Protein AF-A0A1A8P4L2-F1 (afdb_monomer_lite)

Structure (mmCIF, N/CA/C/O backbone):
data_AF-A0A1A8P4L2-F1
#
_entry.id   AF-A0A1A8P4L2-F1
#
loop_
_atom_site.group_PDB
_atom_site.id
_atom_site.type_symbol
_atom_site.label_atom_id
_atom_site.label_alt_id
_atom_site.label_comp_id
_atom_site.label_asym_id
_atom_site.label_entity_id
_atom_site.label_seq_id
_atom_site.pdbx_PDB_ins_code
_atom_site.Cartn_x
_atom_site.Cartn_y
_atom_site.Cartn_z
_atom_site.occupancy
_atom_site.B_iso_or_equiv
_atom_site.auth_seq_id
_atom_site.auth_comp_id
_atom_site.auth_asym_id
_atom_site.auth_atom_id
_atom_site.pdbx_PDB_model_num
ATOM 1 N N . ASP A 1 1 ? 1.528 -3.914 -20.362 1.00 55.81 1 ASP A N 1
ATOM 2 C CA . ASP A 1 1 ? 1.118 -4.392 -19.028 1.00 55.81 1 ASP A CA 1
ATOM 3 C C . ASP A 1 1 ? 2.350 -4.384 -18.133 1.00 55.81 1 ASP A C 1
ATOM 5 O O . ASP A 1 1 ? 3.383 -4.867 -18.577 1.00 55.81 1 ASP A O 1
ATOM 9 N N . ASN A 1 2 ? 2.311 -3.750 -16.958 1.00 62.38 2 ASN A N 1
ATOM 10 C CA . ASN A 1 2 ? 3.488 -3.683 -16.078 1.00 62.38 2 ASN A CA 1
ATOM 11 C C . ASN A 1 2 ? 3.572 -4.970 -15.251 1.00 62.38 2 ASN A C 1
ATOM 13 O O . ASN A 1 2 ? 2.724 -5.202 -14.390 1.00 62.38 2 ASN A O 1
ATOM 17 N N . THR A 1 3 ? 4.589 -5.790 -15.508 1.00 80.69 3 THR A N 1
ATOM 18 C CA . THR A 1 3 ? 4.807 -7.107 -14.883 1.00 80.69 3 THR A CA 1
ATOM 19 C C . THR A 1 3 ? 5.087 -7.023 -13.382 1.00 80.69 3 THR A C 1
ATOM 21 O O . THR A 1 3 ? 4.811 -7.968 -12.649 1.00 80.69 3 THR A O 1
ATOM 24 N N . TYR A 1 4 ? 5.586 -5.880 -12.902 1.00 86.81 4 TYR A N 1
ATOM 25 C CA . TYR A 1 4 ? 5.964 -5.676 -11.505 1.00 86.81 4 TYR A CA 1
ATOM 26 C C . TYR A 1 4 ? 4.959 -4.770 -10.788 1.00 86.81 4 TYR A C 1
ATOM 28 O O . TYR A 1 4 ? 4.936 -3.552 -10.989 1.00 86.81 4 TYR A O 1
ATOM 36 N N . LYS A 1 5 ? 4.122 -5.370 -9.934 1.00 92.62 5 LYS A N 1
ATOM 37 C CA . LYS A 1 5 ? 3.118 -4.676 -9.114 1.00 92.62 5 LYS A CA 1
ATOM 38 C C . LYS A 1 5 ? 3.285 -5.053 -7.642 1.00 92.62 5 LYS A C 1
ATOM 40 O O . LYS A 1 5 ? 3.537 -6.209 -7.324 1.00 92.62 5 LYS A O 1
ATOM 45 N N . ALA A 1 6 ? 3.093 -4.085 -6.753 1.00 92.00 6 ALA A N 1
ATOM 46 C CA . ALA A 1 6 ? 2.997 -4.301 -5.314 1.00 92.00 6 ALA A CA 1
ATOM 47 C C . ALA A 1 6 ? 1.559 -4.078 -4.842 1.00 92.00 6 ALA A C 1
ATOM 49 O O . ALA A 1 6 ? 0.851 -3.218 -5.370 1.00 92.00 6 ALA A O 1
ATOM 50 N N . HIS A 1 7 ? 1.133 -4.833 -3.830 1.00 93.19 7 HIS A N 1
ATOM 51 C CA . HIS A 1 7 ? -0.160 -4.654 -3.177 1.00 93.19 7 HIS A CA 1
ATOM 52 C C . HIS A 1 7 ? 0.031 -4.063 -1.780 1.00 93.19 7 HIS A C 1
ATOM 54 O O . HIS A 1 7 ? 0.767 -4.609 -0.962 1.00 93.19 7 HIS A O 1
ATOM 60 N N . CYS A 1 8 ? -0.643 -2.951 -1.490 1.00 93.06 8 CYS A N 1
ATOM 61 C CA . CYS A 1 8 ? -0.622 -2.342 -0.165 1.00 93.06 8 CYS A CA 1
ATOM 62 C C . CYS A 1 8 ? -1.901 -2.701 0.597 1.00 93.06 8 CYS A C 1
ATOM 64 O O . CYS A 1 8 ? -2.984 -2.245 0.231 1.00 93.06 8 CYS A O 1
ATOM 66 N N . THR A 1 9 ? -1.765 -3.456 1.688 1.00 91.12 9 THR A N 1
ATOM 67 C CA . THR A 1 9 ? -2.878 -3.896 2.553 1.00 91.12 9 THR A CA 1
ATOM 68 C C . THR A 1 9 ? -3.583 -2.732 3.255 1.00 91.12 9 THR A C 1
ATOM 70 O O . THR A 1 9 ? -4.801 -2.740 3.409 1.00 91.12 9 THR A O 1
ATOM 73 N N . VAL A 1 10 ? -2.838 -1.681 3.600 1.00 90.44 10 VAL A N 1
ATOM 74 C CA . VAL A 1 10 ? -3.352 -0.447 4.221 1.00 90.44 10 VAL A CA 1
ATOM 75 C C . VAL A 1 10 ? -4.167 0.382 3.225 1.00 90.44 10 VAL A C 1
ATOM 77 O O . VAL A 1 10 ? -5.242 0.896 3.531 1.00 90.44 10 VAL A O 1
ATOM 80 N N . CYS A 1 11 ? -3.669 0.512 1.995 1.00 90.31 11 CYS A N 1
ATOM 81 C CA . CYS A 1 11 ? -4.339 1.259 0.930 1.00 90.31 11 CYS A CA 1
ATOM 82 C C . CYS A 1 11 ? -5.405 0.438 0.188 1.00 90.31 11 CYS A C 1
ATOM 84 O O . CYS A 1 11 ? -6.121 1.014 -0.639 1.00 90.31 11 CYS A O 1
ATOM 86 N N . ARG A 1 12 ? -5.446 -0.882 0.433 1.00 90.94 12 ARG A N 1
ATOM 87 C CA . ARG A 1 12 ? -6.232 -1.902 -0.282 1.00 90.94 12 ARG A CA 1
ATOM 88 C C . ARG A 1 12 ? -6.155 -1.741 -1.802 1.00 90.94 12 ARG A C 1
ATOM 90 O O . ARG A 1 12 ? -7.157 -1.811 -2.506 1.00 90.94 12 ARG A O 1
ATOM 97 N N . ARG A 1 13 ? -4.958 -1.433 -2.311 1.00 90.38 13 ARG A N 1
ATOM 98 C CA . ARG A 1 13 ? -4.732 -1.116 -3.728 1.00 90.38 13 ARG A CA 1
ATOM 99 C C . ARG A 1 13 ? -3.399 -1.672 -4.202 1.00 90.38 13 ARG A C 1
ATOM 101 O O . ARG A 1 13 ? -2.409 -1.628 -3.472 1.00 90.38 13 ARG A O 1
ATOM 108 N N . SER A 1 14 ? -3.391 -2.125 -5.451 1.00 92.69 14 SER A N 1
ATOM 109 C CA . SER A 1 14 ? -2.176 -2.501 -6.169 1.00 92.69 14 SER A CA 1
ATOM 110 C C . SER A 1 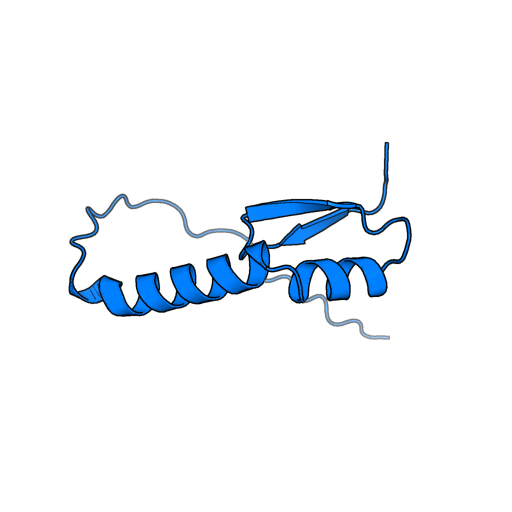14 ? -1.642 -1.332 -6.999 1.00 92.69 14 SER A C 1
ATOM 112 O O . SER A 1 14 ? -2.418 -0.579 -7.594 1.00 92.69 14 SER A O 1
ATOM 114 N N . PHE A 1 15 ? -0.323 -1.177 -7.043 1.00 90.81 15 PHE A N 1
ATOM 115 C CA . PHE A 1 15 ? 0.372 -0.144 -7.811 1.00 90.81 15 PHE A CA 1
ATOM 116 C C . PHE A 1 15 ? 1.604 -0.727 -8.507 1.00 90.81 15 PHE A C 1
ATOM 118 O O . PHE A 1 15 ? 2.106 -1.779 -8.115 1.00 90.81 15 PHE A O 1
ATOM 125 N N . SER A 1 16 ? 2.051 -0.075 -9.581 1.00 92.19 16 SER A N 1
ATOM 126 C CA . SER A 1 16 ? 3.247 -0.497 -10.317 1.00 92.19 16 SER A CA 1
ATOM 127 C C . SER A 1 16 ? 4.504 -0.174 -9.514 1.00 92.19 16 SER A C 1
ATOM 129 O O . SER A 1 16 ? 4.591 0.908 -8.943 1.00 92.19 16 SER A O 1
ATOM 131 N N . ILE A 1 17 ? 5.467 -1.092 -9.515 1.00 91.81 17 ILE A N 1
ATOM 132 C CA . ILE A 1 17 ? 6.822 -0.883 -8.975 1.00 91.81 17 ILE A CA 1
ATOM 133 C C . ILE A 1 17 ? 7.899 -1.079 -10.052 1.00 91.81 17 ILE A C 1
ATOM 135 O O . ILE A 1 17 ? 9.084 -1.186 -9.752 1.00 91.81 17 ILE A O 1
ATOM 139 N N . GLY A 1 18 ? 7.489 -1.180 -11.320 1.00 87.12 18 GLY A N 1
ATOM 140 C CA . GLY A 1 18 ? 8.402 -1.424 -12.438 1.00 87.12 18 GLY A CA 1
ATOM 141 C C . GLY A 1 18 ? 9.295 -0.236 -12.801 1.00 87.12 18 GLY A C 1
ATOM 142 O O . GLY A 1 18 ? 10.184 -0.405 -13.625 1.00 87.12 18 GLY A O 1
ATOM 143 N N . HIS A 1 19 ? 9.064 0.949 -12.225 1.00 80.19 19 HIS A N 1
ATOM 144 C CA . HIS A 1 19 ? 9.805 2.162 -12.574 1.00 80.19 19 HIS A 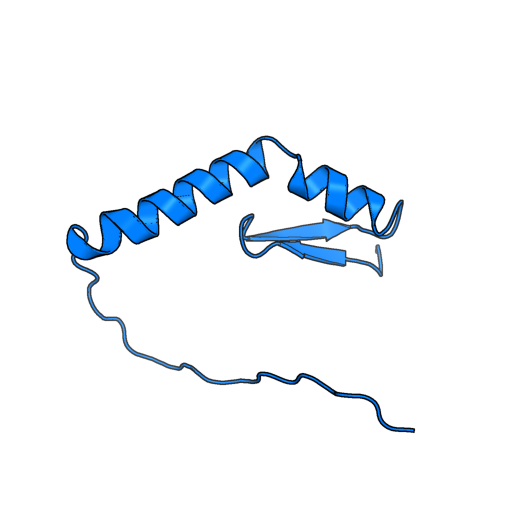CA 1
ATOM 145 C C . HIS A 1 19 ? 11.000 2.405 -11.641 1.00 80.19 19 HIS A C 1
ATOM 147 O O . HIS A 1 19 ? 12.103 2.684 -12.097 1.00 80.19 19 HIS A O 1
ATOM 153 N N . GLY A 1 20 ? 10.795 2.287 -10.331 1.00 82.50 20 GLY A N 1
ATOM 154 C CA . GLY A 1 20 ? 11.792 2.568 -9.301 1.00 82.50 20 GLY A CA 1
ATOM 155 C C . GLY A 1 20 ? 11.871 1.518 -8.193 1.00 82.50 20 GLY A C 1
ATOM 156 O O . GLY A 1 20 ? 12.652 1.698 -7.257 1.00 82.50 20 GLY A O 1
ATOM 157 N N . GLY A 1 21 ? 11.083 0.439 -8.254 1.00 88.38 21 GLY A N 1
ATOM 158 C CA . GLY A 1 21 ? 11.134 -0.678 -7.312 1.00 88.38 21 GLY A CA 1
ATOM 159 C C . GLY A 1 21 ? 10.925 -0.224 -5.867 1.00 88.38 21 GLY A C 1
ATOM 160 O O . GLY A 1 21 ? 9.822 0.136 -5.455 1.00 88.38 21 GLY A O 1
ATOM 161 N N . LEU A 1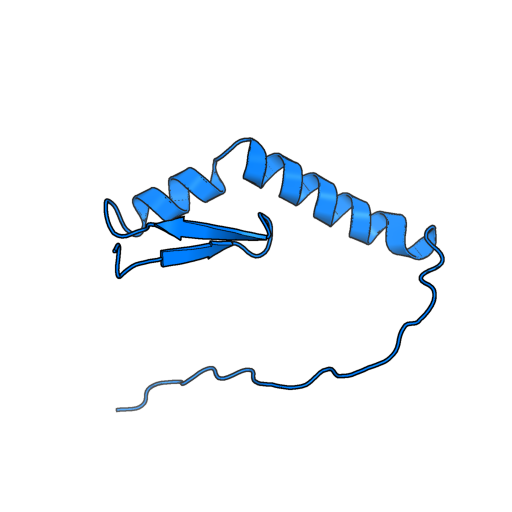 22 ? 12.010 -0.211 -5.086 1.00 89.50 22 LEU A N 1
ATOM 162 C CA . LEU A 1 22 ? 12.002 0.247 -3.695 1.00 89.50 22 LEU A CA 1
ATOM 163 C C . LEU A 1 22 ? 11.620 1.729 -3.558 1.00 89.50 22 LEU A C 1
ATOM 165 O O . LEU A 1 22 ? 10.999 2.111 -2.565 1.00 89.50 22 LEU A O 1
ATOM 169 N N . THR A 1 23 ? 11.966 2.565 -4.535 1.00 93.44 23 THR A N 1
ATOM 170 C CA . THR A 1 23 ? 11.598 3.986 -4.526 1.00 93.44 23 THR A CA 1
ATOM 171 C C . THR A 1 23 ? 10.084 4.157 -4.622 1.00 93.44 23 THR A C 1
ATOM 173 O O . THR A 1 23 ? 9.521 4.926 -3.846 1.00 93.44 23 THR A O 1
ATOM 1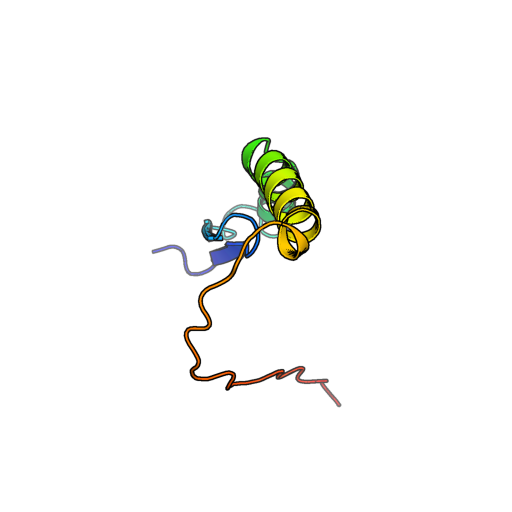76 N N . ASP A 1 24 ? 9.410 3.374 -5.470 1.00 90.81 24 ASP A N 1
ATOM 177 C CA . ASP A 1 24 ? 7.946 3.392 -5.592 1.00 90.81 24 ASP A CA 1
ATOM 178 C C . ASP A 1 24 ? 7.275 2.945 -4.281 1.00 90.81 24 ASP A C 1
ATOM 180 O O . ASP A 1 24 ? 6.284 3.532 -3.839 1.00 90.81 24 ASP A O 1
ATOM 184 N N . LEU A 1 25 ? 7.845 1.936 -3.605 1.00 92.38 25 LEU A N 1
ATOM 185 C CA . LEU A 1 25 ? 7.371 1.487 -2.291 1.00 92.38 25 LEU A CA 1
ATOM 186 C C . LEU A 1 25 ? 7.488 2.595 -1.238 1.00 92.38 25 LEU A C 1
ATOM 188 O O . LEU A 1 25 ? 6.525 2.852 -0.511 1.00 92.38 25 LEU A O 1
ATOM 192 N N . LYS A 1 26 ? 8.646 3.265 -1.169 1.00 94.19 26 LYS A N 1
ATOM 193 C CA . LYS A 1 26 ? 8.891 4.374 -0.234 1.00 94.19 26 LYS A CA 1
ATOM 194 C C . LYS A 1 26 ? 7.956 5.548 -0.509 1.00 94.19 26 LYS A C 1
ATOM 196 O O . LYS A 1 26 ? 7.349 6.065 0.421 1.00 94.19 26 LYS A O 1
ATOM 201 N N . GLN A 1 27 ? 7.773 5.920 -1.774 1.00 93.94 27 GLN A N 1
ATOM 202 C CA . GLN A 1 27 ? 6.846 6.984 -2.162 1.00 93.94 27 GLN A CA 1
ATOM 203 C C . GLN A 1 27 ? 5.400 6.654 -1.781 1.00 93.94 27 GLN A C 1
ATOM 205 O O . GLN A 1 27 ? 4.705 7.501 -1.221 1.00 93.94 27 GLN A O 1
ATOM 210 N N . ASN A 1 28 ? 4.950 5.416 -2.011 1.00 92.25 28 ASN A N 1
ATOM 211 C CA . ASN A 1 28 ? 3.633 4.979 -1.554 1.00 92.25 28 ASN A CA 1
ATOM 212 C C . ASN A 1 28 ? 3.516 5.042 -0.020 1.00 92.25 28 ASN A C 1
ATOM 214 O O . ASN A 1 28 ? 2.514 5.551 0.482 1.00 92.25 28 ASN A O 1
ATOM 218 N N . ALA A 1 29 ? 4.527 4.573 0.720 1.00 92.62 29 ALA A N 1
ATOM 219 C CA . ALA A 1 29 ? 4.533 4.582 2.186 1.00 92.62 29 ALA A CA 1
ATOM 220 C C . ALA A 1 29 ? 4.505 6.005 2.774 1.00 92.62 29 ALA A C 1
ATOM 222 O O . ALA A 1 29 ? 3.821 6.253 3.764 1.00 92.62 29 ALA A O 1
ATOM 223 N N . SER A 1 30 ? 5.189 6.955 2.134 1.00 93.94 30 SER A N 1
ATOM 224 C CA . SER A 1 30 ? 5.187 8.372 2.517 1.00 93.94 30 SER A CA 1
ATOM 225 C C . SER A 1 30 ? 3.990 9.159 1.971 1.00 93.94 30 SER A C 1
ATOM 227 O O . SER A 1 30 ? 3.858 10.347 2.259 1.00 93.94 30 SER A O 1
ATOM 229 N N . SER A 1 31 ? 3.109 8.539 1.179 1.00 94.56 31 SER A N 1
ATOM 230 C CA . SER A 1 31 ? 1.963 9.242 0.602 1.00 94.56 31 SER A CA 1
ATOM 231 C C . SER A 1 31 ? 0.951 9.644 1.678 1.00 94.56 31 SER A C 1
ATOM 233 O O . SER A 1 31 ? 0.639 8.880 2.596 1.00 94.56 31 SER A O 1
ATOM 235 N N . SER A 1 32 ? 0.366 10.834 1.531 1.00 95.00 32 SER A N 1
ATOM 236 C CA . SER A 1 32 ? -0.654 11.355 2.453 1.00 95.00 32 SER A CA 1
ATOM 237 C C . SER A 1 32 ? -1.839 10.397 2.613 1.00 95.00 32 SER A C 1
ATOM 239 O O . SER A 1 32 ? -2.337 10.194 3.720 1.00 95.00 32 SER A O 1
ATOM 241 N N . ARG A 1 33 ? -2.250 9.748 1.517 1.00 92.94 33 ARG A N 1
ATOM 242 C CA . ARG A 1 33 ? -3.294 8.717 1.506 1.00 92.94 33 ARG A CA 1
ATOM 243 C C . ARG A 1 33 ? -2.916 7.515 2.366 1.00 92.94 33 ARG A C 1
ATOM 245 O O . ARG A 1 33 ? -3.731 7.082 3.173 1.00 92.94 33 ARG A O 1
ATOM 252 N N . HIS A 1 34 ? -1.702 6.988 2.212 1.00 92.62 34 HIS A N 1
ATOM 253 C CA . HIS A 1 34 ? -1.241 5.866 3.024 1.00 92.62 34 HIS A CA 1
ATOM 254 C C . HIS A 1 34 ? -1.216 6.238 4.508 1.00 92.62 34 HIS A C 1
ATOM 256 O O . HIS A 1 34 ? -1.776 5.517 5.328 1.00 92.62 34 HIS A O 1
ATOM 262 N N . MET A 1 35 ? -0.666 7.407 4.849 1.00 93.94 35 MET A N 1
ATOM 263 C CA . MET A 1 35 ? -0.623 7.883 6.233 1.00 93.94 35 MET A CA 1
ATOM 264 C C . MET A 1 35 ? -2.015 8.090 6.840 1.00 93.94 35 MET A C 1
ATOM 266 O O . MET A 1 35 ? -2.223 7.767 8.009 1.00 93.94 35 MET A O 1
ATOM 270 N N . LYS A 1 36 ? -2.980 8.605 6.068 1.00 93.00 36 LYS A N 1
ATOM 271 C CA . LYS A 1 36 ? -4.376 8.720 6.512 1.00 93.00 36 LYS A CA 1
ATOM 272 C C . LYS A 1 36 ? -4.971 7.340 6.791 1.00 93.00 36 LYS A C 1
ATOM 274 O O . LYS A 1 36 ? -5.483 7.114 7.879 1.00 93.00 36 LYS A O 1
ATOM 279 N N . ASN A 1 37 ? -4.805 6.400 5.867 1.00 90.00 37 ASN A N 1
ATOM 280 C CA . ASN A 1 37 ? -5.303 5.041 6.039 1.00 90.00 37 ASN A CA 1
ATOM 281 C C . ASN A 1 37 ? -4.669 4.322 7.242 1.00 90.00 37 ASN A C 1
ATOM 283 O O . ASN A 1 37 ? -5.364 3.584 7.928 1.00 90.00 37 ASN A O 1
ATOM 287 N N . ILE A 1 38 ? -3.383 4.547 7.543 1.00 89.50 38 ILE A N 1
ATOM 288 C CA . ILE A 1 38 ? -2.756 4.034 8.776 1.00 89.50 38 ILE A CA 1
ATOM 289 C C . ILE A 1 38 ? -3.486 4.560 10.018 1.00 89.50 38 ILE A C 1
ATOM 291 O O . ILE A 1 38 ? -3.763 3.792 10.940 1.00 89.50 38 ILE A O 1
ATOM 295 N N . LYS A 1 39 ? -3.808 5.860 10.051 1.00 88.25 39 LYS A N 1
ATOM 296 C CA . LYS A 1 39 ? -4.551 6.465 11.166 1.00 88.25 39 LYS A CA 1
ATOM 297 C C . LYS A 1 39 ? -5.953 5.873 11.281 1.00 88.25 39 LYS A C 1
ATOM 299 O O . LYS A 1 39 ? -6.355 5.528 12.387 1.00 88.25 39 LYS A O 1
ATOM 304 N N . ASP A 1 40 ? -6.642 5.694 10.158 1.00 85.12 40 ASP A N 1
ATOM 305 C CA . ASP A 1 40 ? -7.991 5.122 10.119 1.00 85.12 40 ASP A CA 1
ATOM 306 C C . ASP A 1 40 ? -7.993 3.656 10.585 1.00 85.12 40 ASP A C 1
ATOM 308 O O . ASP A 1 40 ? -8.827 3.271 11.399 1.00 85.12 40 ASP A O 1
ATOM 312 N N . VAL A 1 41 ? -7.016 2.846 10.159 1.00 80.25 41 VAL A N 1
ATOM 313 C CA . VAL A 1 41 ? -6.853 1.454 10.619 1.00 80.25 41 VAL A CA 1
ATOM 314 C C . VAL A 1 41 ? -6.562 1.398 12.122 1.00 80.25 41 VAL A C 1
ATOM 316 O O . VAL A 1 41 ? -7.141 0.578 12.833 1.00 80.25 41 VAL A O 1
ATOM 319 N N . LYS A 1 42 ? -5.706 2.291 12.636 1.00 76.00 42 LYS A N 1
ATOM 320 C CA . LYS A 1 42 ? -5.421 2.381 14.076 1.00 76.00 42 LYS A CA 1
ATOM 321 C C . LYS A 1 42 ? -6.661 2.791 14.878 1.00 76.00 42 LYS A C 1
ATOM 323 O O . LYS A 1 42 ? -6.916 2.236 15.947 1.00 76.00 42 LYS A O 1
ATOM 328 N N . ALA A 1 43 ? -7.432 3.748 14.363 1.00 72.88 43 ALA A N 1
ATOM 329 C CA . ALA A 1 43 ? -8.693 4.161 14.962 1.00 72.88 43 ALA A CA 1
ATOM 330 C C . ALA A 1 43 ? -9.704 3.010 14.949 1.00 72.88 43 ALA A C 1
ATOM 332 O O . ALA A 1 43 ? -10.327 2.753 15.968 1.00 72.88 43 ALA A O 1
ATOM 333 N N . GLN A 1 44 ? -9.799 2.247 13.858 1.00 66.56 44 GLN A N 1
ATOM 334 C CA . GLN A 1 44 ? -10.692 1.094 13.774 1.00 66.56 44 GLN A CA 1
ATOM 335 C C . GLN A 1 44 ? -10.369 0.025 14.827 1.00 66.56 44 GLN A C 1
ATOM 337 O O . GLN A 1 44 ? -11.285 -0.449 15.487 1.00 66.56 44 GLN A O 1
ATOM 342 N N . GLY A 1 45 ? -9.089 -0.272 15.078 1.00 64.31 45 GLY A N 1
ATOM 343 C CA . GLY A 1 45 ? -8.694 -1.164 16.180 1.00 64.31 45 GLY A CA 1
ATOM 344 C C . GLY A 1 45 ? -9.022 -0.620 17.579 1.00 64.31 45 GLY A C 1
ATOM 345 O O . GLY A 1 45 ? -9.194 -1.389 18.514 1.00 64.31 45 GLY A O 1
ATOM 346 N N . THR A 1 46 ? -9.139 0.703 17.728 1.00 65.69 46 THR A N 1
ATOM 347 C CA . THR A 1 46 ? -9.541 1.356 18.989 1.00 65.69 46 THR A CA 1
ATOM 348 C C . THR A 1 46 ? -11.065 1.408 19.144 1.00 65.69 46 THR A C 1
ATOM 350 O O . THR A 1 46 ? -11.575 1.444 20.260 1.00 65.69 46 THR A O 1
ATOM 353 N N . LEU A 1 47 ? -11.795 1.420 18.027 1.00 63.41 47 LEU A N 1
ATOM 354 C CA . LEU A 1 47 ? -13.255 1.450 17.979 1.00 63.41 47 LEU A CA 1
ATOM 355 C C . LEU A 1 47 ? -13.881 0.050 18.002 1.00 63.41 47 LEU A C 1
ATOM 357 O O . LEU A 1 47 ? -15.078 -0.046 18.236 1.00 63.41 47 LEU A O 1
ATOM 361 N N . ASP A 1 48 ? -13.100 -1.015 17.810 1.00 63.59 48 ASP A N 1
ATOM 362 C CA . ASP A 1 48 ? -13.550 -2.415 17.868 1.00 63.59 48 ASP A CA 1
ATOM 363 C C . ASP A 1 48 ? -14.404 -2.745 19.119 1.00 63.59 48 ASP A C 1
ATOM 365 O O . ASP A 1 48 ? -15.484 -3.309 18.954 1.00 63.59 48 ASP A O 1
ATOM 369 N N . PRO A 1 49 ? -14.076 -2.272 20.345 1.00 63.59 49 PRO A N 1
ATOM 370 C CA . PRO A 1 49 ? -14.923 -2.484 21.527 1.00 63.59 49 PRO A CA 1
ATOM 371 C C . PRO A 1 49 ? -16.263 -1.731 21.497 1.00 63.59 49 PRO A C 1
ATOM 373 O O . PRO A 1 49 ? -17.176 -2.055 22.253 1.00 63.59 49 PRO A O 1
ATOM 376 N N . PHE A 1 50 ? -16.373 -0.693 20.666 1.00 67.25 50 PHE A N 1
ATOM 377 C CA . PHE A 1 50 ? -17.549 0.173 20.549 1.00 67.25 50 PHE A CA 1
ATOM 378 C C . PHE A 1 50 ? -18.419 -0.177 19.336 1.00 67.25 50 PHE A C 1
ATOM 380 O O . PHE A 1 50 ? -19.545 0.308 19.221 1.00 67.25 50 PHE A O 1
ATOM 387 N N . VAL A 1 51 ? -17.914 -1.005 18.419 1.00 68.75 51 VAL A N 1
ATOM 388 C CA . VAL A 1 51 ? -18.607 -1.403 17.196 1.00 68.75 51 VAL A CA 1
ATOM 389 C C . VAL A 1 51 ? -19.102 -2.836 17.361 1.00 68.75 51 VAL A C 1
ATOM 391 O O . VAL A 1 51 ? -18.328 -3.785 17.405 1.00 68.75 51 VAL A O 1
ATOM 394 N N . VAL A 1 52 ? -20.425 -3.019 17.407 1.00 66.75 52 VAL A N 1
ATOM 395 C CA . VAL A 1 52 ? -21.031 -4.358 17.382 1.00 66.75 52 VAL A CA 1
ATOM 396 C C . VAL A 1 52 ? -20.839 -4.954 15.988 1.00 66.75 52 VAL A C 1
ATOM 398 O O . VAL A 1 52 ? -21.616 -4.702 15.063 1.00 66.75 52 VAL A O 1
ATOM 401 N N . HIS A 1 53 ? -19.795 -5.760 15.821 1.00 63.50 53 HIS A N 1
ATOM 402 C CA . HIS A 1 53 ? -19.618 -6.566 14.624 1.00 63.50 53 HIS A CA 1
ATOM 403 C C . HIS A 1 53 ? -20.665 -7.690 14.620 1.00 63.50 53 HIS A C 1
ATOM 405 O O . HIS A 1 53 ? -20.567 -8.653 15.377 1.00 63.50 53 HIS A O 1
ATOM 411 N N . LYS A 1 54 ? -21.687 -7.591 13.753 1.00 50.56 54 LYS A N 1
ATOM 412 C CA . LYS A 1 54 ? -22.520 -8.755 13.407 1.00 50.56 54 LYS A CA 1
ATOM 413 C C . LYS A 1 54 ? -21.583 -9.814 12.828 1.00 50.56 54 LYS A C 1
ATOM 415 O O . LYS A 1 54 ? -21.070 -9.635 11.724 1.00 50.56 54 LYS A O 1
ATOM 420 N N . ALA A 1 55 ? -21.344 -10.883 13.582 1.00 49.53 55 ALA A N 1
ATOM 421 C CA . ALA A 1 55 ? -20.525 -12.001 13.149 1.00 49.53 55 ALA A CA 1
ATOM 422 C C . ALA A 1 55 ? -21.102 -12.579 11.849 1.00 49.53 55 ALA A C 1
ATOM 424 O O . ALA A 1 55 ? -22.129 -13.256 11.855 1.00 49.53 55 ALA A O 1
ATOM 425 N N . LYS A 1 56 ? -20.444 -12.307 10.721 1.00 44.38 56 LYS A N 1
ATOM 426 C CA . LYS A 1 56 ? -20.526 -13.183 9.559 1.00 44.38 56 LYS A CA 1
ATOM 427 C C . LYS A 1 56 ? -19.307 -14.087 9.646 1.00 44.38 56 LYS A C 1
ATOM 429 O O . LYS A 1 56 ? -18.208 -13.694 9.267 1.00 44.38 56 LYS A O 1
ATOM 434 N N . ALA A 1 57 ? -19.524 -15.261 10.230 1.00 55.31 57 ALA A N 1
ATOM 435 C CA . ALA A 1 57 ? -18.645 -16.397 10.041 1.00 55.31 57 ALA A CA 1
ATOM 436 C C . ALA A 1 57 ? -18.452 -16.624 8.533 1.00 55.31 57 ALA A C 1
ATOM 438 O O . ALA A 1 57 ? -19.411 -16.479 7.768 1.00 55.31 57 ALA A O 1
ATOM 439 N N . GLU A 1 58 ? -17.215 -16.907 8.126 1.00 45.00 58 GLU A N 1
ATOM 440 C CA . GLU A 1 58 ? -16.822 -18.080 7.328 1.00 45.00 58 GLU A CA 1
ATOM 441 C C . GLU A 1 58 ? -15.448 -17.835 6.667 1.00 45.00 58 GLU A C 1
ATOM 443 O O . GLU A 1 58 ? -15.250 -16.864 5.935 1.00 45.00 58 GLU A O 1
ATOM 448 N N . ALA A 1 59 ? -14.549 -18.792 6.918 1.00 48.19 59 ALA A N 1
ATOM 449 C CA . ALA A 1 59 ? -13.361 -19.163 6.146 1.00 48.19 59 ALA A CA 1
ATOM 450 C C . ALA A 1 59 ? -12.088 -18.295 6.244 1.00 48.19 59 ALA A C 1
ATOM 452 O O . ALA A 1 59 ? -11.630 -17.664 5.293 1.00 48.19 59 ALA A O 1
ATOM 453 N N . ASP A 1 60 ? -11.445 -18.417 7.403 1.00 53.44 60 ASP A N 1
ATOM 454 C CA . ASP A 1 60 ? -9.992 -18.397 7.580 1.00 53.44 60 ASP A CA 1
ATOM 455 C C . ASP A 1 60 ? -9.385 -19.654 6.925 1.00 53.44 60 ASP A C 1
ATOM 457 O O . ASP A 1 60 ? -9.466 -20.731 7.507 1.00 53.44 60 ASP A O 1
ATOM 461 N N . MET A 1 61 ? -8.839 -19.555 5.704 1.00 51.50 61 MET A N 1
ATOM 462 C CA . MET A 1 61 ? -7.883 -20.535 5.165 1.00 51.50 61 MET A CA 1
ATOM 463 C C . MET A 1 61 ? -6.951 -19.912 4.111 1.00 51.50 61 MET A C 1
ATOM 465 O O . MET A 1 61 ? -7.378 -19.179 3.224 1.00 51.50 61 MET A O 1
ATOM 469 N N . VAL A 1 62 ? -5.692 -20.361 4.171 1.00 45.34 62 VAL A N 1
ATOM 470 C CA . VAL A 1 62 ? -4.629 -20.340 3.142 1.00 45.34 62 VAL A CA 1
ATOM 471 C C . VAL A 1 62 ? -3.491 -19.325 3.343 1.00 45.34 62 VAL A C 1
ATOM 473 O O . VAL A 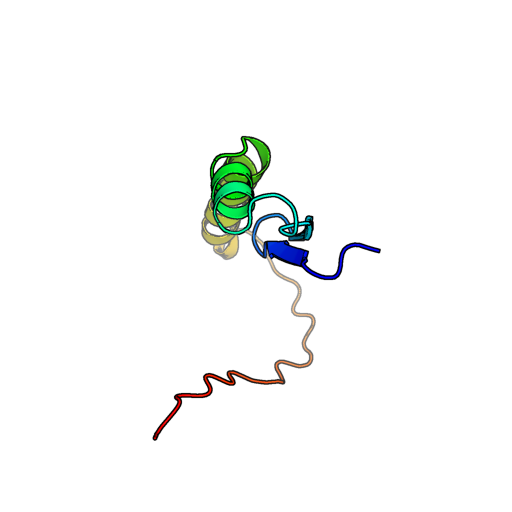1 62 ? -3.384 -18.269 2.728 1.00 45.34 62 VAL A O 1
ATOM 476 N N . SER A 1 63 ? -2.553 -19.826 4.155 1.00 45.94 63 SER A N 1
ATOM 477 C CA . SER A 1 63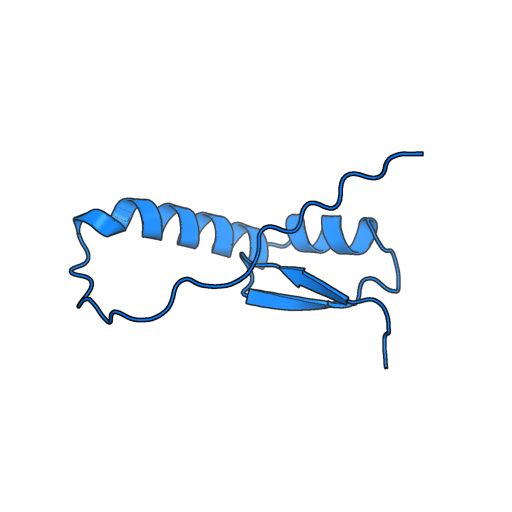 ? -1.128 -19.990 3.833 1.00 45.94 63 SER A CA 1
ATOM 478 C C . SER A 1 63 ? -0.183 -18.821 4.086 1.00 45.94 63 SER A C 1
ATOM 480 O O . SER A 1 63 ? 0.325 -18.160 3.182 1.00 45.94 63 SER A O 1
ATOM 482 N N . LYS A 1 64 ? 0.238 -18.750 5.357 1.00 46.00 64 LYS A N 1
ATOM 483 C CA . LYS A 1 64 ? 1.654 -18.569 5.704 1.00 46.00 64 LYS A CA 1
ATOM 484 C C . LYS A 1 64 ? 2.494 -19.539 4.875 1.00 46.00 64 LYS A C 1
ATOM 486 O O . LYS A 1 64 ? 2.621 -20.711 5.214 1.00 46.00 64 LYS A O 1
ATOM 491 N N . HIS A 1 65 ? 3.087 -19.035 3.808 1.00 41.62 65 HIS A N 1
ATOM 492 C CA . HIS A 1 65 ? 4.165 -19.724 3.135 1.00 41.62 65 HIS A CA 1
ATOM 493 C C . HIS A 1 65 ? 5.398 -18.834 3.121 1.00 41.62 65 HIS A C 1
ATOM 495 O O . HIS A 1 65 ? 5.773 -18.218 2.128 1.00 41.62 65 HIS A O 1
ATOM 501 N N . CYS A 1 66 ? 6.009 -18.751 4.299 1.00 40.91 66 CYS A N 1
ATOM 502 C CA . CYS A 1 66 ? 7.408 -18.401 4.423 1.00 40.91 66 CYS A CA 1
ATOM 503 C C . CYS A 1 66 ? 8.214 -19.565 3.828 1.00 40.91 66 CYS A C 1
ATOM 505 O O . CYS A 1 66 ? 8.471 -20.537 4.535 1.00 40.91 66 CYS A O 1
ATOM 507 N N . PHE A 1 67 ? 8.611 -19.502 2.553 1.00 40.03 67 PHE A N 1
ATOM 508 C CA . PHE A 1 67 ? 9.705 -20.357 2.088 1.00 40.03 67 PHE A CA 1
ATOM 509 C C . PHE A 1 67 ? 11.028 -19.724 2.512 1.00 40.03 67 PHE A C 1
ATOM 511 O O . PHE A 1 67 ? 11.580 -18.830 1.873 1.00 40.03 67 PHE A O 1
ATOM 518 N N . PHE A 1 68 ? 11.494 -20.210 3.655 1.00 44.09 68 PHE A N 1
ATOM 519 C CA . PHE A 1 68 ? 12.895 -20.298 4.021 1.00 44.09 68 PHE A CA 1
ATOM 520 C C . PHE A 1 68 ? 13.640 -21.006 2.875 1.00 44.09 68 PHE A C 1
ATOM 522 O O . PHE A 1 68 ? 13.253 -22.107 2.485 1.00 44.09 68 PHE A O 1
ATOM 529 N N . LYS A 1 69 ? 14.672 -20.376 2.304 1.00 40.84 69 LYS A N 1
ATOM 530 C CA . LYS A 1 69 ? 15.644 -21.066 1.444 1.00 40.84 69 LYS A CA 1
ATOM 531 C C . LYS A 1 69 ? 16.666 -21.772 2.333 1.00 40.84 69 LYS A C 1
ATOM 533 O O . LYS A 1 69 ? 17.325 -21.085 3.112 1.00 40.84 69 LYS A O 1
ATOM 538 N N . PRO A 1 70 ? 16.888 -23.078 2.136 1.00 48.22 70 PRO A N 1
ATOM 539 C CA . PRO A 1 70 ? 18.205 -23.649 2.330 1.00 48.22 70 PRO A CA 1
ATOM 540 C C . PRO A 1 70 ? 18.686 -24.266 1.014 1.00 48.22 70 PRO A C 1
ATOM 542 O O . PRO A 1 70 ? 18.090 -25.213 0.503 1.00 48.22 70 PRO A O 1
ATOM 545 N N . SER A 1 71 ? 19.731 -23.684 0.437 1.00 46.31 71 SER A N 1
ATOM 546 C CA . SER A 1 71 ? 21.064 -24.291 0.307 1.00 46.31 71 SER A CA 1
ATOM 547 C C . SER A 1 71 ? 21.874 -23.579 -0.769 1.00 46.31 71 SER A C 1
ATOM 549 O O . SER A 1 71 ? 21.275 -23.127 -1.771 1.00 46.31 71 SER A O 1
#

Sequence (71 aa):
DNTYKAHCTVCRRSFSIGHGGLTDLKQNASSSRHMKNIKDVKAQGTLDPFVVHKAKAEADMVSKHCFFKPS

Organism: NCBI:txid704102

Foldseek 3Di:
DQPAWDADPLLRDIDHCNPPNVVVVVCCCPDPSSVVSVVVVVVCVVCVVVDPPPDPDDDDDDDPDPPDDDD

Radius of gyration: 16.86 Å; chains: 1; bounding box: 44×36×41 Å

pLDDT: mean 74.41, std 19.23, range [40.03, 95.0]

Secondary structure (DSSP, 8-state):
--S-EEEETTTTEEEE-TTTTHHHHHHHHTSHHHHHHHHHHHHHHHHGGGS--------------------